Protein AF-A0A847QQD9-F1 (afdb_monomer)

Sequence (97 aa):
DIFSELWARDGLALVVMMATAFLFSVCSTSDAFIARSFWDRFSTGSIMGFLIFGPMMDIKNLLMLFSSFRKTFVIKLVLVITIVSFVLLYFLTFLLM

Structure (mmCIF, N/CA/C/O backbone):
data_AF-A0A847QQD9-F1
#
_entry.id   AF-A0A847QQD9-F1
#
loop_
_atom_site.group_PDB
_atom_site.id
_atom_site.type_symbol
_atom_site.label_atom_id
_atom_site.label_alt_id
_atom_site.label_comp_id
_atom_site.label_asym_id
_atom_site.label_entity_id
_atom_site.label_seq_id
_atom_site.pdbx_PDB_ins_code
_atom_site.Cartn_x
_atom_site.Cartn_y
_atom_site.Cartn_z
_atom_site.occupancy
_atom_site.B_iso_or_equiv
_atom_site.auth_seq_id
_atom_site.auth_comp_id
_atom_site.auth_asym_id
_atom_site.auth_atom_id
_atom_site.pdbx_PDB_model_num
ATOM 1 N N . ASP A 1 1 ? 0.302 -16.457 -19.943 1.00 49.56 1 ASP A N 1
ATOM 2 C CA . ASP A 1 1 ? 1.726 -16.556 -19.559 1.00 49.56 1 ASP A CA 1
ATOM 3 C C . ASP A 1 1 ? 2.403 -15.207 -19.314 1.00 49.56 1 ASP A C 1
ATOM 5 O O . ASP A 1 1 ? 3.076 -15.079 -18.308 1.00 49.56 1 ASP A O 1
ATOM 9 N N . ILE A 1 2 ? 2.135 -14.153 -20.096 1.00 56.44 2 ILE A N 1
ATOM 10 C CA . ILE A 1 2 ? 2.624 -12.782 -19.798 1.00 56.44 2 ILE A CA 1
ATOM 11 C C . ILE A 1 2 ? 1.869 -12.109 -18.634 1.00 56.44 2 ILE A C 1
ATOM 13 O O . ILE A 1 2 ? 2.474 -11.481 -17.771 1.00 56.44 2 ILE A O 1
ATOM 17 N N . PHE A 1 3 ? 0.545 -12.288 -18.560 1.00 56.91 3 PHE A N 1
ATOM 18 C CA . PHE A 1 3 ? -0.296 -11.682 -17.515 1.00 56.91 3 PHE A CA 1
ATOM 19 C C . PHE A 1 3 ? 0.013 -12.230 -16.108 1.00 56.91 3 PHE A C 1
ATOM 21 O O . PHE A 1 3 ? -0.037 -11.497 -15.127 1.00 56.91 3 PHE A O 1
ATOM 28 N N . SER A 1 4 ? 0.386 -13.511 -16.010 1.00 58.62 4 SER A N 1
ATOM 29 C CA . SER A 1 4 ? 0.814 -14.157 -14.763 1.00 58.62 4 SER A CA 1
ATOM 30 C C . SER A 1 4 ? 2.215 -13.728 -14.321 1.00 58.62 4 SER A C 1
ATOM 32 O O . SER A 1 4 ? 2.461 -13.653 -13.121 1.00 58.62 4 SER A O 1
ATOM 34 N N . GLU A 1 5 ? 3.121 -13.408 -15.251 1.00 56.97 5 GLU A N 1
ATOM 35 C CA . GLU A 1 5 ? 4.467 -12.921 -14.915 1.00 56.97 5 GLU A CA 1
ATOM 36 C C . GLU A 1 5 ? 4.492 -11.432 -14.541 1.00 56.97 5 GLU A C 1
ATOM 38 O O . GLU A 1 5 ? 5.171 -11.069 -13.580 1.00 56.97 5 GLU A O 1
ATOM 43 N N . LEU A 1 6 ? 3.700 -10.587 -15.219 1.00 55.75 6 LEU A N 1
ATOM 44 C CA . LEU A 1 6 ? 3.462 -9.191 -14.811 1.00 55.75 6 LEU A CA 1
ATOM 45 C C . LEU A 1 6 ? 2.803 -9.133 -13.427 1.00 55.75 6 LEU A C 1
ATOM 47 O O . LEU A 1 6 ? 3.249 -8.392 -12.554 1.00 55.75 6 LEU A O 1
ATOM 51 N N . TRP A 1 7 ? 1.807 -9.991 -13.176 1.00 52.41 7 TRP A N 1
ATOM 52 C CA . TRP A 1 7 ? 1.214 -10.136 -11.845 1.00 52.41 7 TRP A CA 1
ATOM 53 C C . TRP A 1 7 ? 2.234 -10.601 -10.798 1.00 52.41 7 TRP A C 1
ATOM 55 O O . TRP A 1 7 ? 2.268 -10.077 -9.686 1.00 52.41 7 TRP A O 1
ATOM 65 N N . ALA A 1 8 ? 3.090 -11.569 -11.135 1.00 57.25 8 ALA A N 1
ATOM 66 C CA . ALA A 1 8 ? 4.095 -12.066 -10.206 1.00 57.25 8 ALA A CA 1
ATOM 67 C C . ALA A 1 8 ? 5.190 -11.032 -9.910 1.00 57.25 8 ALA A C 1
ATOM 69 O O . ALA A 1 8 ? 5.668 -11.001 -8.785 1.00 57.25 8 ALA A O 1
ATOM 70 N N . ARG A 1 9 ? 5.597 -10.169 -10.849 1.00 61.44 9 ARG A N 1
ATOM 71 C CA . ARG A 1 9 ? 6.636 -9.158 -10.570 1.00 61.44 9 ARG A CA 1
ATOM 72 C C . ARG A 1 9 ? 6.082 -7.870 -9.965 1.00 61.44 9 ARG A C 1
ATOM 74 O O . ARG A 1 9 ? 6.550 -7.471 -8.900 1.00 61.44 9 ARG A O 1
ATOM 81 N N . ASP A 1 10 ? 5.074 -7.260 -10.578 1.00 67.56 10 ASP A N 1
ATOM 82 C CA . ASP A 1 10 ? 4.521 -5.977 -10.119 1.00 67.56 10 ASP A CA 1
ATOM 83 C C . ASP A 1 10 ? 3.467 -6.150 -9.018 1.00 67.56 10 ASP A C 1
ATOM 85 O O . ASP A 1 10 ? 3.384 -5.342 -8.090 1.00 67.56 10 ASP A O 1
ATOM 89 N N . GLY A 1 11 ? 2.694 -7.238 -9.066 1.00 68.12 11 GLY A N 1
ATOM 90 C CA . GLY A 1 11 ? 1.699 -7.559 -8.043 1.00 68.12 11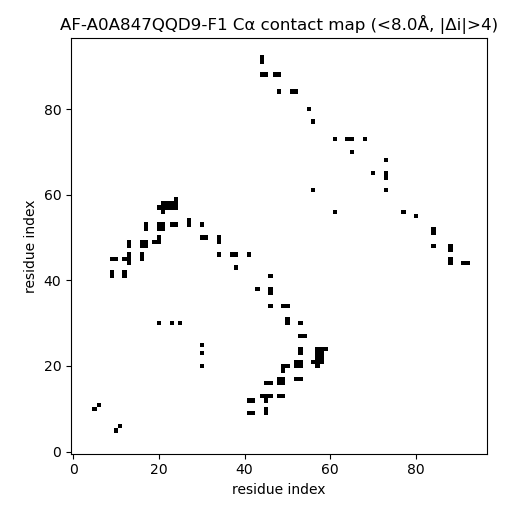 GLY A CA 1
ATOM 91 C C . GLY A 1 11 ? 2.333 -7.989 -6.719 1.00 68.12 11 GLY A C 1
ATOM 92 O O . GLY A 1 11 ? 1.926 -7.491 -5.669 1.00 68.12 11 GLY A O 1
ATOM 93 N N . LEU A 1 12 ? 3.373 -8.841 -6.738 1.00 71.81 12 LEU A N 1
ATOM 94 C CA . LEU A 1 12 ? 4.124 -9.156 -5.509 1.00 71.81 12 LEU A CA 1
ATOM 95 C C . LEU A 1 12 ? 4.801 -7.907 -4.940 1.00 71.81 12 LEU A C 1
ATOM 97 O O . LEU A 1 12 ? 4.750 -7.703 -3.731 1.00 71.81 12 LEU A O 1
ATOM 101 N N . ALA A 1 13 ? 5.384 -7.053 -5.785 1.00 71.94 13 ALA A N 1
ATOM 102 C CA . ALA A 1 13 ? 5.968 -5.787 -5.351 1.00 71.94 13 ALA A CA 1
ATOM 103 C C . ALA A 1 13 ? 4.941 -4.865 -4.675 1.00 71.94 13 ALA A C 1
ATOM 105 O O . ALA A 1 13 ? 5.213 -4.334 -3.600 1.00 71.94 13 ALA A O 1
ATOM 106 N N . LEU A 1 14 ? 3.747 -4.719 -5.260 1.00 72.88 14 LEU A N 1
ATOM 107 C CA . LEU A 1 14 ? 2.637 -3.959 -4.677 1.00 72.88 14 LEU A CA 1
ATOM 108 C C . LEU A 1 14 ? 2.231 -4.501 -3.308 1.00 72.88 14 LEU A C 1
ATOM 110 O O . LEU A 1 14 ? 2.135 -3.736 -2.353 1.00 72.88 14 LEU A O 1
ATOM 114 N N . VAL A 1 15 ? 2.026 -5.813 -3.197 1.00 72.19 15 VAL A N 1
ATOM 115 C CA . VAL A 1 15 ? 1.593 -6.444 -1.942 1.00 72.19 15 VAL A CA 1
ATOM 116 C C . VAL A 1 15 ? 2.671 -6.331 -0.867 1.00 72.19 15 VAL A C 1
ATOM 118 O O . VAL A 1 15 ? 2.358 -5.997 0.275 1.00 72.19 15 VAL A O 1
ATOM 121 N N . VAL A 1 16 ? 3.938 -6.560 -1.222 1.00 76.81 16 VAL A N 1
ATOM 122 C CA . VAL A 1 16 ? 5.069 -6.413 -0.295 1.00 76.81 16 VAL A CA 1
ATOM 123 C C . VAL A 1 16 ? 5.179 -4.970 0.187 1.00 76.81 16 VAL A C 1
ATOM 125 O O . VAL A 1 16 ? 5.348 -4.752 1.382 1.00 76.81 16 VAL A O 1
ATOM 128 N N . MET A 1 17 ? 5.020 -3.995 -0.709 1.00 73.69 17 MET A N 1
ATOM 129 C CA . MET A 1 17 ? 5.073 -2.576 -0.364 1.00 73.69 17 MET A CA 1
ATOM 130 C C . MET A 1 17 ? 3.857 -2.125 0.464 1.00 73.69 17 MET A C 1
ATOM 132 O O . MET A 1 17 ? 4.005 -1.404 1.443 1.00 73.69 17 MET A O 1
ATOM 136 N N . MET A 1 18 ? 2.647 -2.596 0.169 1.00 71.88 18 MET A N 1
ATOM 137 C CA . MET A 1 18 ? 1.481 -2.324 1.021 1.00 71.88 18 MET A CA 1
ATOM 138 C C . MET A 1 18 ? 1.635 -2.953 2.413 1.00 71.88 18 MET A C 1
ATOM 140 O O . MET A 1 18 ? 1.249 -2.342 3.408 1.00 71.88 18 MET A O 1
ATOM 144 N N . ALA A 1 19 ? 2.235 -4.145 2.507 1.00 71.94 19 ALA A N 1
ATOM 145 C CA . ALA A 1 19 ? 2.510 -4.801 3.781 1.00 71.94 19 ALA A CA 1
ATOM 146 C C . ALA A 1 19 ? 3.591 -4.069 4.591 1.00 71.94 19 ALA A C 1
ATOM 148 O O . ALA A 1 19 ? 3.423 -3.885 5.797 1.00 71.94 19 ALA A O 1
ATOM 149 N N . THR A 1 20 ? 4.679 -3.618 3.957 1.00 69.94 20 THR A N 1
ATOM 150 C CA . THR A 1 20 ? 5.709 -2.823 4.643 1.00 69.94 20 THR A CA 1
ATOM 151 C C . THR A 1 20 ? 5.177 -1.462 5.075 1.00 69.94 20 THR A C 1
ATOM 153 O O . THR A 1 20 ? 5.485 -1.052 6.191 1.00 69.94 20 THR A O 1
ATOM 156 N N . ALA A 1 21 ? 4.330 -0.810 4.271 1.00 70.75 21 ALA A N 1
ATOM 157 C CA . ALA A 1 21 ? 3.641 0.422 4.662 1.00 70.75 21 ALA A CA 1
ATOM 158 C C . ALA A 1 21 ? 2.776 0.203 5.911 1.00 70.75 21 ALA A C 1
ATOM 160 O O . ALA A 1 21 ? 2.834 0.977 6.854 1.00 70.75 21 ALA A O 1
ATOM 161 N N . PHE A 1 22 ? 2.042 -0.910 5.962 1.00 68.44 22 PHE A N 1
ATOM 162 C CA . PHE A 1 22 ? 1.166 -1.235 7.088 1.00 68.44 22 PHE A CA 1
ATOM 163 C C . PHE A 1 22 ? 1.923 -1.511 8.405 1.00 68.44 22 PHE A C 1
ATOM 165 O O . PHE A 1 22 ? 1.394 -1.285 9.495 1.00 68.44 22 PHE A O 1
ATOM 172 N N . LEU A 1 23 ? 3.155 -2.028 8.320 1.00 67.75 23 LEU A N 1
ATOM 173 C CA . LEU A 1 23 ? 4.022 -2.312 9.473 1.00 67.75 23 LEU A CA 1
ATOM 174 C C . LEU A 1 23 ? 4.683 -1.051 10.043 1.00 67.75 23 LEU A C 1
ATOM 176 O O . LEU A 1 23 ? 4.917 -0.966 11.253 1.00 67.75 23 LEU A O 1
ATOM 180 N N . PHE A 1 24 ? 4.990 -0.083 9.185 1.00 64.88 24 PHE A N 1
ATOM 181 C CA . PHE A 1 24 ? 5.705 1.131 9.543 1.00 64.88 24 PHE A CA 1
ATOM 182 C C . PHE A 1 24 ? 4.728 2.287 9.771 1.00 64.88 24 PHE A C 1
ATOM 184 O O . PHE A 1 24 ? 4.568 3.150 8.927 1.00 64.88 24 PHE A O 1
ATOM 191 N N . SER A 1 25 ? 4.144 2.351 10.974 1.00 61.75 25 SER A N 1
ATOM 192 C CA . SER A 1 25 ? 3.405 3.542 11.426 1.00 61.75 25 SER A CA 1
ATOM 193 C C . SER A 1 25 ? 4.361 4.643 11.857 1.00 61.75 25 SER A C 1
ATOM 195 O O . SER A 1 25 ? 4.580 4.896 13.057 1.00 61.75 25 SER A O 1
ATOM 197 N N . VAL A 1 26 ? 4.997 5.233 10.852 1.00 66.94 26 VAL A N 1
ATOM 198 C CA . VAL A 1 26 ? 5.912 6.355 10.994 1.00 66.94 26 VAL A CA 1
ATOM 199 C C . VAL A 1 26 ? 5.205 7.626 10.526 1.00 66.94 26 VAL A C 1
ATOM 201 O O . VAL A 1 26 ? 4.117 7.620 9.963 1.00 66.94 26 VAL A O 1
ATOM 204 N N . CYS A 1 27 ? 5.782 8.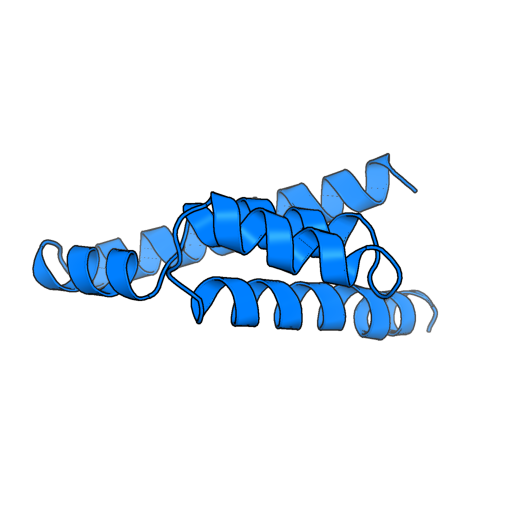773 10.844 1.00 67.50 27 CYS A N 1
ATOM 205 C CA . CYS A 1 27 ? 5.311 10.054 10.350 1.00 67.50 27 CYS A CA 1
ATOM 206 C C . CYS A 1 27 ? 5.461 10.056 8.820 1.00 67.50 27 CYS A C 1
ATOM 208 O O . CYS A 1 27 ? 6.514 9.653 8.336 1.00 67.50 27 CYS A O 1
ATOM 210 N N . SER A 1 28 ? 4.480 10.560 8.069 1.00 68.19 28 SER A N 1
ATOM 211 C CA . SER A 1 28 ? 4.454 10.608 6.589 1.00 68.19 28 SER A CA 1
ATOM 212 C C . SER A 1 28 ? 5.764 11.035 5.894 1.00 68.19 28 SER A C 1
ATOM 214 O O . SER A 1 28 ? 6.017 10.676 4.745 1.00 68.19 28 SER A O 1
ATOM 216 N N . THR A 1 29 ? 6.625 11.791 6.581 1.00 73.25 29 THR A N 1
ATOM 217 C CA . THR A 1 29 ? 7.977 12.147 6.133 1.00 73.25 29 THR A CA 1
ATOM 218 C C . THR A 1 29 ? 8.913 10.942 6.019 1.00 73.25 29 THR A C 1
ATOM 220 O O . THR A 1 29 ? 9.680 10.851 5.063 1.00 73.25 29 THR A O 1
ATOM 223 N N . SER A 1 30 ? 8.862 10.005 6.959 1.00 76.19 30 SER A N 1
ATOM 224 C CA . SER A 1 30 ? 9.673 8.789 6.959 1.00 76.19 30 SER A CA 1
ATOM 225 C C . SER A 1 30 ? 9.213 7.790 5.900 1.00 76.19 30 SER A C 1
ATOM 227 O O . SER A 1 30 ? 10.062 7.191 5.242 1.00 76.19 30 SER A O 1
ATOM 229 N N . ASP A 1 31 ? 7.908 7.686 5.651 1.00 75.75 31 ASP A N 1
ATOM 230 C CA . ASP A 1 31 ? 7.367 6.857 4.567 1.00 75.75 31 ASP A CA 1
ATOM 231 C C . ASP A 1 31 ? 7.824 7.370 3.197 1.00 75.75 31 ASP A C 1
ATOM 233 O O . ASP A 1 31 ? 8.243 6.591 2.340 1.00 75.75 31 ASP A O 1
ATOM 237 N N . ALA A 1 32 ? 7.856 8.693 3.008 1.00 77.69 32 ALA A N 1
ATOM 238 C CA . ALA A 1 32 ? 8.397 9.306 1.796 1.00 77.69 32 ALA A CA 1
ATOM 239 C C . ALA A 1 32 ? 9.903 9.027 1.602 1.00 77.69 32 ALA A C 1
ATOM 241 O O . ALA A 1 32 ? 10.354 8.839 0.469 1.00 77.69 32 ALA A O 1
ATOM 242 N N . PHE A 1 33 ? 10.684 8.955 2.687 1.00 79.06 33 PHE A N 1
ATOM 243 C CA . PHE A 1 33 ? 12.098 8.561 2.632 1.00 79.06 33 PHE A CA 1
ATOM 244 C C . PHE A 1 33 ? 12.269 7.095 2.220 1.00 79.06 33 PHE A C 1
ATOM 246 O O . PHE A 1 33 ? 13.080 6.803 1.339 1.00 79.06 33 PHE A O 1
ATOM 253 N N . ILE A 1 34 ? 11.479 6.193 2.806 1.00 77.69 34 ILE A N 1
ATOM 254 C CA . ILE A 1 34 ? 11.494 4.760 2.487 1.00 77.69 34 ILE A CA 1
ATOM 255 C C . ILE A 1 34 ? 11.087 4.543 1.021 1.00 77.69 34 ILE A C 1
ATOM 257 O O . ILE A 1 34 ? 11.800 3.872 0.274 1.00 77.69 34 ILE A O 1
ATOM 261 N N . ALA A 1 35 ? 10.007 5.185 0.571 1.00 77.88 35 ALA A N 1
ATOM 262 C CA . ALA A 1 35 ? 9.542 5.138 -0.815 1.00 77.88 35 ALA A CA 1
ATOM 263 C C . ALA A 1 35 ? 10.618 5.601 -1.813 1.00 77.88 35 ALA A C 1
ATOM 265 O O . ALA A 1 35 ? 10.816 4.976 -2.856 1.00 77.88 35 ALA A O 1
ATOM 266 N N . ARG A 1 36 ? 11.367 6.660 -1.477 1.00 78.50 36 ARG A N 1
ATOM 267 C CA . ARG A 1 36 ? 12.460 7.169 -2.315 1.00 78.50 36 ARG A CA 1
ATOM 268 C C . ARG A 1 36 ? 13.635 6.197 -2.413 1.00 78.50 36 ARG A C 1
ATOM 270 O O . ARG A 1 36 ? 14.225 6.081 -3.483 1.00 78.50 36 ARG A O 1
ATOM 277 N N . SER 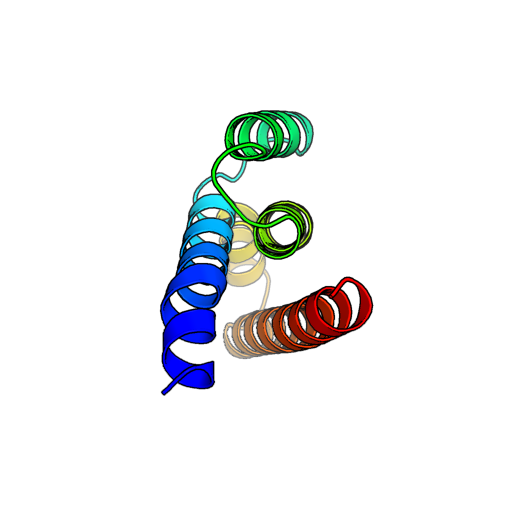A 1 37 ? 13.963 5.478 -1.340 1.00 80.06 37 SER A N 1
ATOM 278 C CA . SER A 1 37 ? 14.996 4.430 -1.369 1.00 80.06 37 SER A CA 1
ATOM 279 C C . SER A 1 37 ? 14.626 3.246 -2.271 1.00 80.06 37 SER A C 1
ATOM 281 O O . SER A 1 37 ? 15.514 2.533 -2.736 1.00 80.06 37 SER A O 1
ATOM 283 N N . PHE A 1 38 ? 13.335 3.053 -2.545 1.00 74.62 38 PHE A N 1
ATOM 284 C CA . PHE A 1 38 ? 12.807 1.973 -3.378 1.00 74.62 38 PHE A CA 1
ATOM 285 C C . PHE A 1 38 ? 12.554 2.362 -4.845 1.00 74.62 38 PHE A C 1
ATOM 287 O O . PHE A 1 38 ? 12.205 1.488 -5.639 1.00 74.62 38 PHE A O 1
ATOM 294 N N . TRP A 1 39 ? 12.810 3.623 -5.225 1.00 72.94 39 TRP A N 1
ATOM 295 C CA . TRP A 1 39 ? 12.579 4.170 -6.573 1.00 72.94 39 TRP A CA 1
ATOM 296 C C . TRP A 1 39 ? 13.2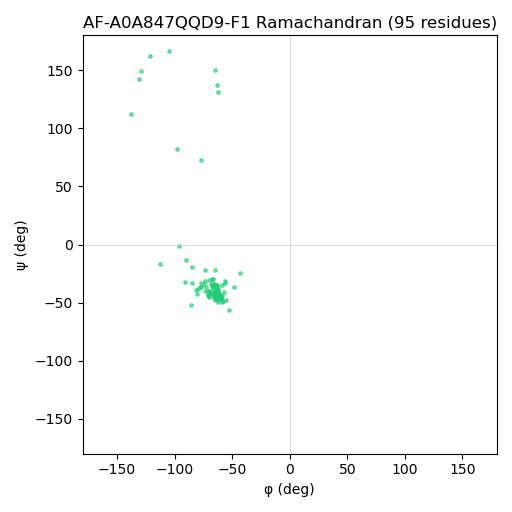84 3.418 -7.705 1.00 72.94 39 TRP A C 1
ATOM 298 O O . TRP A 1 39 ? 12.745 3.311 -8.799 1.00 72.94 39 TRP A O 1
ATOM 308 N N . ASP A 1 40 ? 14.468 2.873 -7.438 1.00 70.12 40 ASP A N 1
ATOM 309 C CA . ASP A 1 40 ? 15.299 2.216 -8.456 1.00 70.12 40 ASP A CA 1
ATOM 310 C C . ASP A 1 40 ? 15.013 0.707 -8.597 1.00 70.12 40 ASP A C 1
ATOM 312 O O . ASP A 1 40 ? 15.452 0.067 -9.547 1.00 70.12 40 ASP A O 1
ATOM 316 N N . ARG A 1 41 ? 14.281 0.106 -7.643 1.00 67.38 41 ARG A N 1
ATOM 317 C CA . ARG A 1 41 ? 14.054 -1.354 -7.590 1.00 67.38 41 ARG A CA 1
ATOM 318 C C . ARG A 1 41 ? 12.618 -1.797 -7.850 1.00 67.38 41 ARG A C 1
ATOM 320 O O . ARG A 1 41 ? 12.406 -2.980 -8.106 1.00 67.38 41 ARG A O 1
ATOM 327 N N . PHE A 1 42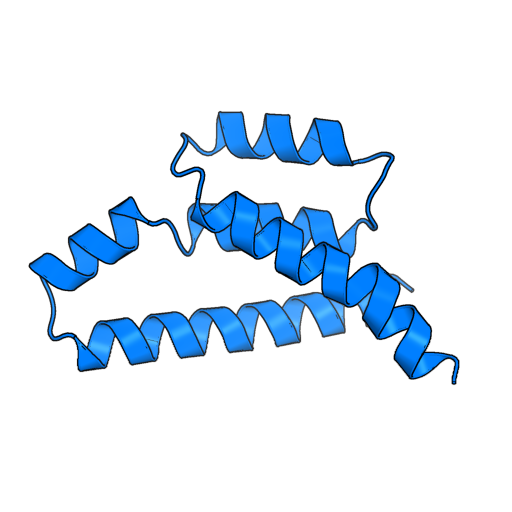 ? 11.650 -0.893 -7.760 1.00 70.31 42 PHE A N 1
ATOM 328 C CA . PHE A 1 42 ? 10.227 -1.209 -7.871 1.00 70.31 42 PHE A CA 1
ATOM 329 C C . PHE A 1 42 ? 9.542 -0.292 -8.883 1.00 70.31 42 PHE A C 1
ATOM 331 O O . PHE A 1 42 ? 9.947 0.856 -9.056 1.00 70.31 42 PHE A O 1
ATOM 338 N N . SER A 1 43 ? 8.500 -0.790 -9.557 1.00 73.06 43 SER A N 1
ATOM 339 C CA . SER A 1 43 ? 7.758 0.023 -10.520 1.00 73.06 43 SER A CA 1
ATOM 340 C C . SER A 1 43 ? 7.044 1.179 -9.818 1.00 73.06 43 SER A C 1
ATOM 342 O O . SER A 1 43 ? 6.651 1.096 -8.648 1.00 73.06 43 SER A O 1
ATOM 344 N N . THR A 1 44 ? 6.873 2.289 -10.537 1.00 74.44 44 THR A N 1
ATOM 345 C CA . THR A 1 44 ? 6.302 3.529 -9.990 1.00 74.44 44 THR A CA 1
ATOM 346 C C . THR A 1 44 ? 4.912 3.294 -9.385 1.00 74.44 44 THR A C 1
ATOM 348 O O . THR A 1 44 ? 4.572 3.906 -8.375 1.00 74.44 44 THR A O 1
ATOM 351 N N . GLY A 1 45 ? 4.144 2.341 -9.929 1.00 73.19 45 GLY A N 1
ATOM 352 C CA . GLY A 1 45 ? 2.849 1.917 -9.386 1.00 73.19 45 GLY A CA 1
ATOM 353 C C . GLY A 1 45 ? 2.934 1.306 -7.981 1.00 73.19 45 GLY A C 1
ATOM 354 O O . GLY A 1 45 ? 2.145 1.675 -7.112 1.00 73.19 45 GLY A O 1
ATOM 355 N N . SER A 1 46 ? 3.915 0.438 -7.701 1.00 72.81 46 SER A N 1
ATOM 356 C CA . SER A 1 46 ? 4.086 -0.164 -6.366 1.00 72.81 46 SER A CA 1
ATOM 357 C C . SER A 1 46 ? 4.495 0.856 -5.302 1.00 72.81 46 SER A C 1
ATOM 359 O O . SER A 1 46 ? 4.042 0.777 -4.159 1.00 72.81 46 SER A O 1
ATOM 361 N N . ILE A 1 47 ? 5.308 1.844 -5.677 1.00 77.50 47 ILE A N 1
ATOM 362 C CA . ILE A 1 47 ? 5.753 2.918 -4.776 1.00 77.50 47 ILE A CA 1
ATOM 363 C C . ILE A 1 47 ? 4.602 3.877 -4.463 1.00 77.50 47 ILE A C 1
ATOM 365 O O . ILE A 1 47 ? 4.421 4.279 -3.314 1.00 77.50 47 ILE A O 1
ATOM 369 N N . MET A 1 48 ? 3.778 4.201 -5.462 1.00 75.06 48 MET A N 1
ATOM 370 C CA . MET A 1 48 ? 2.547 4.965 -5.243 1.00 75.06 48 MET A CA 1
ATOM 371 C C . MET A 1 48 ? 1.575 4.204 -4.334 1.00 75.06 48 MET A C 1
ATOM 373 O O . MET A 1 48 ? 0.942 4.810 -3.473 1.00 75.06 48 MET A O 1
ATOM 377 N N . GLY A 1 49 ? 1.516 2.874 -4.456 1.00 74.12 49 GLY A N 1
ATOM 378 C CA . GLY A 1 49 ? 0.755 2.022 -3.545 1.00 74.12 49 GLY A CA 1
ATOM 379 C C . GLY A 1 49 ? 1.210 2.140 -2.092 1.00 74.12 49 GLY A C 1
ATOM 380 O O . GLY A 1 49 ? 0.373 2.338 -1.218 1.00 74.12 49 GLY A O 1
ATOM 381 N N . PHE A 1 50 ? 2.520 2.118 -1.836 1.00 76.25 50 PHE A N 1
ATOM 382 C CA . PHE A 1 50 ? 3.092 2.363 -0.504 1.00 76.25 50 PHE A CA 1
ATOM 383 C C . PHE A 1 50 ? 2.690 3.735 0.057 1.00 76.25 50 PHE A C 1
ATOM 385 O O . PHE A 1 50 ? 2.211 3.832 1.185 1.00 76.25 50 PHE A O 1
ATOM 392 N N . LEU A 1 51 ? 2.836 4.791 -0.750 1.00 75.00 51 LEU A N 1
ATOM 393 C CA . LEU A 1 51 ? 2.582 6.178 -0.340 1.00 75.00 51 LEU A CA 1
ATOM 394 C C . LEU A 1 51 ? 1.101 6.497 -0.109 1.00 75.00 51 LEU A C 1
ATOM 396 O O . LEU A 1 51 ? 0.789 7.355 0.712 1.00 75.00 51 LEU A O 1
ATOM 400 N N . ILE A 1 52 ? 0.190 5.842 -0.831 1.00 76.94 52 ILE A N 1
ATOM 401 C CA . ILE A 1 52 ? -1.258 6.000 -0.634 1.00 76.94 52 ILE A CA 1
ATOM 402 C C . ILE A 1 52 ? -1.722 5.156 0.554 1.00 76.94 52 ILE A C 1
ATOM 404 O O . ILE A 1 52 ? -2.531 5.613 1.361 1.00 76.94 52 ILE A O 1
ATOM 408 N N . PHE A 1 53 ? -1.220 3.924 0.663 1.00 75.19 53 PHE A N 1
ATOM 409 C CA . PHE A 1 53 ? -1.706 2.971 1.653 1.00 75.19 53 PHE A CA 1
ATOM 410 C C . PHE A 1 53 ? -1.160 3.231 3.058 1.00 75.19 53 PHE A C 1
ATOM 412 O O . PHE A 1 53 ? -1.930 3.105 4.003 1.00 75.19 53 PHE A O 1
ATOM 419 N N . GLY A 1 54 ? 0.099 3.665 3.199 1.00 71.94 54 GLY A N 1
ATOM 420 C CA . GLY A 1 54 ? 0.715 4.006 4.492 1.00 71.94 54 GLY A CA 1
ATOM 421 C C . GLY A 1 54 ? -0.096 4.999 5.340 1.00 71.94 54 GLY A C 1
ATOM 422 O O . GLY A 1 54 ? -0.510 4.651 6.442 1.00 71.94 54 GLY A O 1
ATOM 423 N N . PRO A 1 55 ? -0.444 6.201 4.836 1.00 65.81 55 PRO A N 1
ATOM 424 C CA . PRO A 1 55 ? -1.251 7.160 5.595 1.00 65.81 55 PRO A CA 1
ATOM 425 C C . PRO A 1 55 ? -2.735 6.770 5.711 1.00 65.81 55 PRO A C 1
ATOM 427 O O . PRO A 1 55 ? -3.424 7.263 6.606 1.00 65.81 55 PRO A O 1
ATOM 430 N N . MET A 1 56 ? -3.261 5.919 4.818 1.00 71.44 56 MET A N 1
ATOM 431 C CA . MET A 1 56 ? -4.659 5.465 4.875 1.00 71.44 56 MET A CA 1
ATOM 432 C C . MET A 1 56 ? -4.876 4.325 5.875 1.00 71.44 56 MET A C 1
ATOM 434 O O . MET A 1 56 ? -5.905 4.293 6.556 1.00 71.44 56 MET A O 1
ATOM 438 N N . MET A 1 57 ? -3.939 3.381 5.967 1.00 69.62 57 MET A N 1
ATOM 439 C CA . MET A 1 57 ? -4.032 2.218 6.839 1.00 69.62 57 MET A CA 1
ATOM 440 C C . MET A 1 57 ? -2.712 1.935 7.531 1.00 69.62 57 MET A C 1
ATOM 442 O O . MET A 1 57 ? -1.757 1.451 6.938 1.00 69.62 57 MET A O 1
ATOM 446 N N . ASP A 1 58 ? -2.752 2.148 8.837 1.00 76.31 58 ASP A N 1
ATOM 447 C CA . 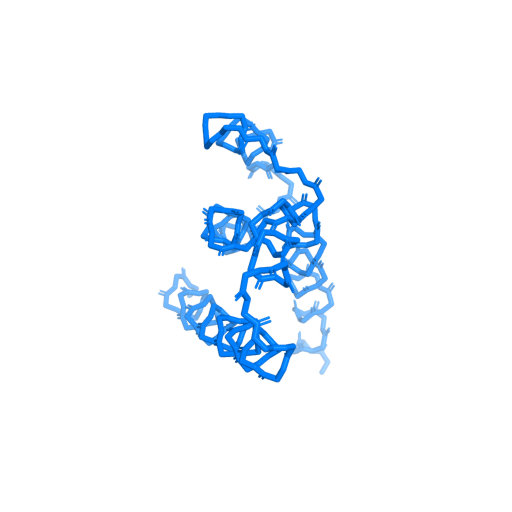ASP A 1 58 ? -1.602 2.059 9.711 1.00 76.31 58 ASP A CA 1
ATOM 448 C C . ASP A 1 58 ? -1.943 1.201 10.927 1.00 76.31 58 ASP A C 1
ATOM 450 O O . ASP A 1 58 ? -3.056 1.301 11.456 1.00 76.31 58 ASP A O 1
ATOM 454 N N . ILE A 1 59 ? -1.013 0.382 11.426 1.00 72.06 59 ILE A N 1
ATOM 455 C CA . ILE A 1 59 ? -1.313 -0.574 12.509 1.00 72.06 59 ILE A CA 1
ATOM 456 C C . ILE A 1 59 ? -1.836 0.120 13.780 1.00 72.06 59 ILE A C 1
ATOM 458 O O . ILE A 1 59 ? -2.735 -0.390 14.453 1.00 72.06 59 ILE A O 1
ATOM 462 N N . LYS A 1 60 ? -1.328 1.327 14.079 1.00 72.81 60 LYS A N 1
ATOM 463 C CA . LYS A 1 60 ? -1.799 2.162 15.195 1.00 72.81 60 LYS A CA 1
ATOM 464 C C . LYS A 1 60 ? -3.184 2.735 14.927 1.00 72.81 60 LYS A C 1
ATOM 466 O O . LYS A 1 60 ? -4.023 2.701 15.823 1.00 72.81 60 LYS A O 1
ATOM 471 N N . ASN A 1 61 ? -3.436 3.220 13.709 1.00 75.50 61 ASN A N 1
ATOM 472 C CA . ASN A 1 61 ? -4.748 3.728 13.312 1.00 75.50 61 ASN A CA 1
ATOM 473 C C . ASN A 1 61 ? -5.799 2.609 13.372 1.00 75.50 61 ASN A C 1
ATOM 475 O O . ASN A 1 61 ? -6.902 2.810 13.877 1.00 75.50 61 ASN A O 1
ATOM 479 N N . LEU A 1 62 ? -5.430 1.393 12.960 1.00 79.44 62 LEU A N 1
ATOM 480 C CA . LEU A 1 62 ? -6.308 0.233 13.014 1.00 79.44 62 LEU A CA 1
ATOM 481 C C . LEU A 1 62 ? -6.583 -0.224 14.452 1.00 79.44 62 LEU A C 1
ATOM 483 O O . LEU A 1 62 ? -7.731 -0.512 14.787 1.00 79.44 62 LEU A O 1
ATOM 487 N N . LEU A 1 63 ? -5.568 -0.234 15.323 1.00 79.75 63 LEU A N 1
ATOM 488 C CA . LEU A 1 63 ? -5.738 -0.498 16.758 1.00 79.75 63 LEU A CA 1
ATOM 489 C C . LEU A 1 63 ? -6.612 0.563 17.441 1.00 79.75 63 LEU A C 1
ATOM 491 O O . LEU A 1 63 ? -7.478 0.221 18.249 1.00 79.75 63 LEU A O 1
ATOM 495 N N . MET A 1 64 ? -6.437 1.837 17.087 1.00 79.69 64 MET A N 1
ATOM 496 C CA . MET A 1 64 ? -7.251 2.937 17.605 1.00 79.69 64 MET A CA 1
ATOM 497 C C . MET A 1 64 ? -8.711 2.814 17.146 1.00 79.69 64 MET A C 1
ATOM 499 O O . MET A 1 64 ? -9.629 2.940 17.962 1.00 79.69 64 MET A O 1
ATOM 503 N N . LEU A 1 65 ? -8.942 2.470 15.874 1.00 77.69 65 LEU A N 1
ATOM 504 C CA . LEU A 1 65 ? -10.278 2.180 15.352 1.00 77.69 65 LEU A CA 1
ATOM 505 C C . LEU A 1 65 ? -10.906 0.948 16.012 1.00 77.69 65 LEU A C 1
ATOM 507 O O . LEU A 1 65 ? -12.096 0.972 16.310 1.00 77.69 65 LEU A O 1
ATOM 511 N N . PHE A 1 66 ? -10.135 -0.111 16.268 1.00 80.62 66 PHE A N 1
ATOM 512 C CA . PHE A 1 66 ? -10.630 -1.309 16.952 1.00 80.62 66 PHE A CA 1
ATOM 513 C C . PHE A 1 66 ? -10.991 -1.068 18.420 1.00 80.62 66 PHE A C 1
ATOM 515 O O . PHE A 1 66 ? -11.875 -1.751 18.935 1.00 80.62 66 PHE A O 1
ATOM 522 N N . SER A 1 67 ? -10.322 -0.122 19.080 1.00 81.19 67 SER A N 1
ATOM 523 C CA . SER A 1 67 ? -10.623 0.274 20.459 1.00 81.19 67 SER A CA 1
ATOM 524 C C . SER A 1 67 ? -11.872 1.164 20.545 1.00 81.19 67 SER A C 1
ATOM 526 O O . SER A 1 67 ? -12.669 1.032 21.471 1.00 81.19 67 SER A O 1
ATOM 528 N N . SER A 1 68 ? -12.081 2.039 19.553 1.00 80.62 68 SER A N 1
ATOM 529 C CA . SER A 1 68 ? -13.180 3.018 19.545 1.00 80.62 68 SER A CA 1
ATOM 530 C C . SER A 1 68 ? -14.473 2.513 18.876 1.00 80.62 68 SER A C 1
ATOM 532 O O . SER A 1 68 ? -15.576 2.878 19.285 1.00 80.62 68 SER A O 1
ATOM 534 N N . PHE A 1 69 ? -14.376 1.645 17.860 1.00 79.69 69 PHE A N 1
ATOM 535 C CA . PHE A 1 69 ? -15.510 1.220 17.028 1.00 79.69 69 PHE A CA 1
ATOM 536 C C . PHE A 1 69 ? -15.760 -0.295 17.036 1.00 79.69 69 PHE A C 1
ATOM 538 O O . PHE A 1 69 ? -14.910 -1.118 17.367 1.00 79.69 69 PHE A O 1
ATOM 545 N N . ARG A 1 70 ? -16.968 -0.693 16.604 1.00 81.69 70 ARG A N 1
ATOM 546 C CA . ARG A 1 70 ? -17.339 -2.109 16.441 1.00 81.69 70 ARG A CA 1
ATOM 547 C C . ARG A 1 70 ? -16.451 -2.770 15.385 1.00 81.69 70 ARG A C 1
ATOM 549 O O . ARG A 1 70 ? -16.364 -2.282 14.259 1.00 81.69 70 ARG A O 1
ATOM 556 N N . LYS A 1 71 ? -15.895 -3.944 15.704 1.00 80.12 71 LYS A N 1
ATOM 557 C CA . LYS A 1 71 ? -14.987 -4.722 14.834 1.00 80.12 71 LYS A CA 1
ATOM 558 C C . LYS A 1 71 ? -15.504 -4.903 13.398 1.00 80.12 71 LYS A C 1
ATOM 560 O O . LYS A 1 71 ? -14.730 -4.826 12.452 1.00 80.12 71 LYS A O 1
ATOM 565 N N . THR A 1 72 ? -16.814 -5.078 13.217 1.00 82.19 72 THR A N 1
ATOM 566 C CA . THR A 1 72 ? -17.454 -5.219 11.896 1.00 82.19 72 THR A CA 1
ATOM 567 C C . THR A 1 72 ? -17.320 -3.967 11.023 1.00 82.19 72 THR A C 1
ATOM 569 O O . THR A 1 72 ? -17.190 -4.085 9.808 1.00 82.19 72 THR A O 1
ATOM 572 N N . PHE A 1 73 ? -17.346 -2.773 11.622 1.00 84.12 73 PHE A N 1
ATOM 573 C CA . PHE A 1 73 ? -17.147 -1.518 10.896 1.00 84.12 73 PHE A CA 1
ATOM 574 C C . PHE A 1 73 ? -15.694 -1.380 10.442 1.00 84.12 73 PHE A C 1
ATOM 576 O O . PHE A 1 73 ? -15.444 -1.091 9.276 1.00 84.12 73 PHE A O 1
ATOM 583 N N . VAL A 1 74 ? -14.749 -1.678 11.337 1.00 83.25 74 VAL A N 1
ATOM 584 C CA . VAL A 1 74 ? -13.310 -1.616 11.045 1.00 83.25 74 VAL A CA 1
ATOM 585 C C . VAL A 1 74 ? -12.944 -2.561 9.899 1.00 83.25 74 VAL A C 1
ATOM 587 O O . VAL A 1 74 ? -12.305 -2.137 8.944 1.00 83.25 74 VAL A O 1
ATOM 590 N N . ILE A 1 75 ? -13.430 -3.808 9.920 1.00 83.75 75 ILE A N 1
ATOM 591 C CA . ILE A 1 75 ? -13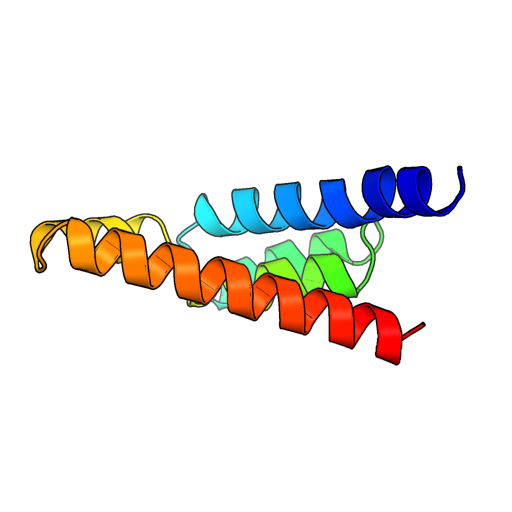.176 -4.774 8.836 1.00 83.75 75 ILE A CA 1
ATOM 592 C C . ILE A 1 75 ? -13.768 -4.296 7.503 1.00 83.75 75 ILE A C 1
ATOM 594 O O . ILE A 1 75 ? -13.104 -4.396 6.473 1.00 83.75 75 ILE A O 1
ATOM 598 N N . LYS A 1 76 ? -14.992 -3.746 7.500 1.00 85.94 76 LYS A N 1
ATOM 599 C CA . LYS A 1 76 ? -15.585 -3.176 6.278 1.00 85.94 76 LYS A CA 1
ATOM 600 C C . LYS A 1 76 ? -14.755 -2.015 5.736 1.00 85.94 76 LYS A C 1
ATOM 602 O O . LYS A 1 76 ? -14.553 -1.948 4.529 1.00 85.94 76 LYS A O 1
ATOM 607 N N . LEU A 1 77 ? -14.273 -1.132 6.608 1.00 83.81 77 LEU A N 1
ATOM 608 C CA . LEU A 1 77 ? -13.453 0.010 6.213 1.00 83.81 77 LEU A CA 1
ATOM 609 C C . LEU A 1 77 ? -12.139 -0.449 5.565 1.00 83.81 77 LEU A C 1
ATOM 611 O O . LEU A 1 77 ? -11.829 -0.025 4.457 1.00 83.81 77 LEU A O 1
ATOM 615 N N . VAL A 1 78 ? -11.422 -1.371 6.214 1.00 84.56 78 VAL A N 1
ATOM 616 C CA . VAL A 1 78 ? -10.179 -1.974 5.698 1.00 84.56 78 VAL A CA 1
ATOM 617 C C . VAL A 1 78 ? -10.400 -2.589 4.321 1.00 84.56 78 VAL A C 1
ATOM 619 O O . VAL A 1 78 ? -9.628 -2.352 3.393 1.00 84.56 78 VAL A O 1
ATOM 622 N N . LEU A 1 79 ? -11.472 -3.370 4.177 1.00 86.25 79 LEU A N 1
ATOM 623 C CA . LEU A 1 79 ? -11.797 -4.060 2.935 1.00 86.25 79 LEU A CA 1
ATOM 624 C C . LEU A 1 79 ? -12.121 -3.071 1.808 1.00 86.25 79 LEU A C 1
ATOM 626 O O . LEU A 1 79 ? -11.612 -3.228 0.703 1.00 86.25 79 LEU A O 1
ATOM 630 N N . VAL A 1 80 ? -12.898 -2.021 2.089 1.00 87.62 80 VAL A N 1
ATOM 631 C CA . VAL A 1 80 ? -13.200 -0.972 1.102 1.00 87.62 80 VAL A CA 1
ATOM 632 C C . VAL A 1 80 ? -11.935 -0.221 0.692 1.00 87.62 80 VAL A C 1
ATOM 634 O O . VAL A 1 80 ? -11.708 -0.065 -0.504 1.00 87.62 80 VAL A O 1
ATOM 637 N N . ILE A 1 81 ? -11.091 0.194 1.645 1.00 85.12 81 ILE A N 1
ATOM 638 C CA . ILE A 1 81 ? -9.836 0.900 1.340 1.00 85.12 81 ILE A CA 1
ATOM 639 C C . ILE A 1 81 ? -8.940 0.017 0.467 1.00 85.12 81 ILE A C 1
ATOM 641 O O . ILE A 1 81 ? -8.476 0.462 -0.575 1.00 85.12 81 ILE A O 1
ATOM 645 N N . THR A 1 82 ? -8.771 -1.256 0.830 1.00 83.00 82 THR A N 1
ATOM 646 C CA . THR A 1 82 ? -7.931 -2.197 0.073 1.00 83.00 82 THR A CA 1
ATOM 647 C C . THR A 1 82 ? -8.440 -2.393 -1.354 1.00 83.00 82 THR A C 1
ATOM 649 O O . THR A 1 82 ? -7.648 -2.342 -2.292 1.00 83.00 82 THR A O 1
ATOM 652 N N . ILE A 1 83 ? -9.755 -2.555 -1.543 1.00 86.56 83 ILE A N 1
ATOM 653 C CA . ILE A 1 83 ? -10.353 -2.698 -2.879 1.00 86.56 83 ILE A CA 1
ATOM 654 C C . ILE A 1 83 ? -10.175 -1.418 -3.700 1.00 86.56 83 ILE A C 1
ATOM 656 O O . ILE A 1 83 ? -9.752 -1.488 -4.852 1.00 86.56 83 ILE A O 1
ATOM 660 N N . VAL A 1 84 ? -10.478 -0.253 -3.125 1.00 86.94 84 VAL A N 1
ATOM 661 C CA . VAL A 1 84 ? -10.391 1.031 -3.835 1.00 86.94 84 VAL A CA 1
ATOM 662 C C . VAL A 1 84 ? -8.945 1.343 -4.214 1.00 86.94 84 VAL A C 1
ATOM 664 O O . VAL A 1 84 ? -8.689 1.699 -5.362 1.00 86.94 84 VAL A O 1
ATOM 667 N N . SER A 1 85 ? -7.994 1.152 -3.294 1.00 81.88 85 SER A N 1
ATOM 668 C CA . SER A 1 85 ? -6.566 1.320 -3.570 1.00 81.88 85 SER A CA 1
ATOM 669 C C . SER A 1 85 ? -6.093 0.364 -4.661 1.00 81.88 85 SER A C 1
ATOM 671 O O . SER A 1 85 ? -5.395 0.791 -5.573 1.00 81.88 85 SER A O 1
ATOM 673 N N . PHE A 1 86 ? -6.513 -0.903 -4.624 1.00 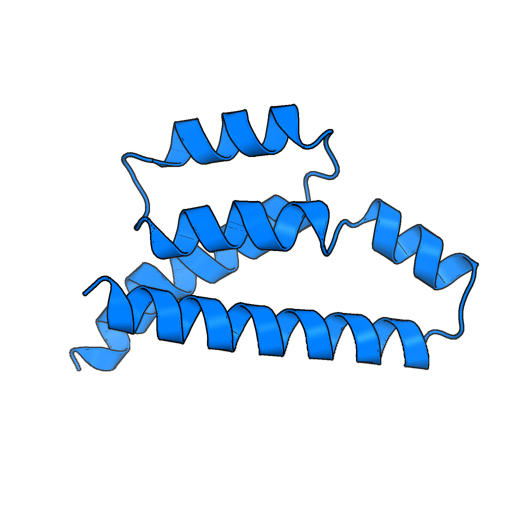80.31 86 PHE A N 1
ATOM 674 C CA . PHE A 1 86 ? -6.143 -1.882 -5.643 1.00 80.31 86 PHE A CA 1
ATOM 675 C C . PHE A 1 86 ? -6.675 -1.503 -7.035 1.00 80.31 86 PHE A C 1
ATOM 677 O O . PHE A 1 86 ? -5.916 -1.508 -8.003 1.00 80.31 86 PHE A O 1
ATOM 684 N N . VAL A 1 87 ? -7.951 -1.112 -7.139 1.00 85.62 87 VAL A N 1
ATOM 685 C CA . VAL A 1 87 ? -8.559 -0.682 -8.412 1.00 85.62 87 VAL A CA 1
ATOM 686 C C . VAL A 1 87 ? -7.891 0.586 -8.944 1.00 85.62 87 VAL A C 1
ATOM 688 O O . VAL A 1 87 ? -7.570 0.646 -10.129 1.00 85.62 87 VAL A O 1
ATOM 691 N N . LEU A 1 88 ? -7.646 1.580 -8.083 1.00 83.06 88 LEU A N 1
ATOM 692 C CA . LEU A 1 88 ? -6.976 2.825 -8.469 1.00 83.06 88 LEU A CA 1
ATOM 693 C C . LEU A 1 88 ? -5.552 2.582 -8.957 1.00 83.06 88 LEU A C 1
ATOM 695 O O . LEU A 1 88 ? -5.170 3.140 -9.978 1.00 83.06 88 LEU A O 1
ATOM 699 N N . LEU A 1 89 ? -4.775 1.757 -8.254 1.00 77.69 89 LEU A N 1
ATOM 700 C CA . LEU A 1 89 ? -3.394 1.459 -8.633 1.00 77.69 89 LEU A CA 1
ATOM 701 C C . LEU A 1 89 ? -3.339 0.643 -9.921 1.00 77.69 89 LEU A C 1
ATOM 703 O O . LEU A 1 89 ? -2.534 0.957 -10.788 1.00 77.69 89 LEU A O 1
ATOM 707 N N . TYR A 1 90 ? -4.231 -0.336 -10.093 1.00 77.00 90 TYR A N 1
ATOM 708 C CA . TYR A 1 90 ? -4.344 -1.077 -11.347 1.00 77.00 90 TYR A CA 1
ATOM 709 C C . TYR A 1 90 ? -4.693 -0.152 -12.521 1.00 77.00 90 TYR A C 1
ATOM 711 O O . TYR A 1 90 ? -4.040 -0.199 -13.562 1.00 77.00 90 TYR A O 1
ATOM 719 N N . PHE A 1 91 ? -5.679 0.732 -12.338 1.00 81.88 91 PHE A N 1
ATOM 720 C CA . PHE A 1 91 ? -6.059 1.718 -13.348 1.00 81.88 91 PHE A CA 1
ATOM 721 C C . PHE A 1 91 ? -4.926 2.709 -13.643 1.00 81.88 91 PHE A C 1
ATOM 723 O O . PHE A 1 91 ? -4.669 3.021 -14.800 1.00 81.88 91 PHE A O 1
ATOM 730 N N . LEU A 1 92 ? -4.220 3.178 -12.611 1.00 77.31 92 LEU A N 1
ATOM 731 C CA . LEU A 1 92 ? -3.089 4.093 -12.748 1.00 77.31 92 LEU A CA 1
ATOM 732 C C . LEU A 1 92 ? -1.923 3.431 -13.487 1.00 77.31 92 LEU A C 1
ATOM 734 O O . LEU A 1 92 ? -1.357 4.048 -14.381 1.00 77.31 92 LEU A O 1
ATOM 738 N N . THR A 1 93 ? -1.585 2.184 -13.159 1.00 72.06 93 THR A N 1
ATOM 739 C CA . THR A 1 93 ? -0.565 1.411 -13.877 1.00 72.06 93 THR A CA 1
ATOM 740 C C . THR A 1 93 ? -0.971 1.173 -15.331 1.00 72.06 93 THR A C 1
ATOM 742 O O . THR A 1 93 ? -0.123 1.296 -16.203 1.00 72.06 93 THR A O 1
ATOM 745 N N . PHE A 1 94 ? -2.250 0.906 -15.609 1.00 75.31 94 PHE A N 1
ATOM 746 C CA . PHE A 1 94 ? -2.766 0.783 -16.977 1.00 75.31 94 PHE A CA 1
ATOM 747 C C . PHE A 1 94 ? -2.733 2.104 -17.763 1.00 75.31 94 PHE A C 1
ATOM 749 O O . PHE A 1 94 ? -2.540 2.081 -18.967 1.00 75.31 94 PHE A O 1
ATOM 756 N N . LEU A 1 95 ? -2.940 3.249 -17.104 1.00 79.00 95 LEU A N 1
ATOM 757 C CA . LEU A 1 95 ? -2.863 4.576 -17.729 1.00 79.00 95 LEU A CA 1
ATOM 758 C C . LEU A 1 95 ? -1.411 5.011 -18.000 1.00 79.00 95 LEU A C 1
ATOM 760 O O . LEU A 1 95 ? -1.152 5.775 -18.926 1.00 79.00 95 LEU A O 1
ATOM 764 N N . LEU A 1 96 ? -0.488 4.609 -17.124 1.00 67.69 96 LEU A N 1
ATOM 765 C CA . LEU A 1 96 ? 0.921 5.009 -17.160 1.00 67.69 96 LEU A CA 1
ATOM 766 C C . LEU A 1 96 ? 1.755 4.117 -18.099 1.00 67.69 96 LEU A C 1
ATOM 768 O O . LEU A 1 96 ? 2.834 4.533 -18.519 1.00 67.69 96 LEU A O 1
ATOM 772 N N . MET A 1 97 ? 1.253 2.920 -18.418 1.00 59.00 97 MET A N 1
ATOM 773 C CA . MET A 1 97 ? 1.802 1.977 -19.399 1.00 59.00 97 MET A CA 1
ATOM 774 C C . MET A 1 97 ? 1.199 2.203 -20.787 1.00 59.00 97 MET A C 1
ATOM 776 O O . MET A 1 97 ? 1.963 2.067 -21.768 1.00 59.00 97 MET A O 1
#

pLDDT: mean 74.04, std 8.2, range [49.56, 87.62]

Radius of gyration: 14.27 Å; Cα contacts (8 Å, |Δi|>4): 74; chains: 1; bounding box: 33×29×40 Å

Mean predicted aligned error: 8.58 Å

Foldseek 3Di:
DVVVVCCVQQVVLLVVLLVVLQADLDDLVVLVVVLVVCPVPHDPLSSVSNSLNNVQHYPVVLVVCVVVHDPVVSVVSVVVSVVVSVVVSVVVVVVVD

Solvent-accessible surface area (backbone atoms only — not comparable to full-atom values): 5310 Å² total; per-residue (Å²): 114,67,70,60,49,52,41,56,55,52,45,47,45,28,53,53,30,39,50,53,21,30,71,54,71,59,60,73,70,56,52,54,52,54,43,59,75,40,59,90,81,47,59,71,51,25,44,50,42,21,67,56,38,27,84,74,44,24,55,63,59,51,51,52,44,54,74,75,42,62,64,71,58,52,53,51,51,52,5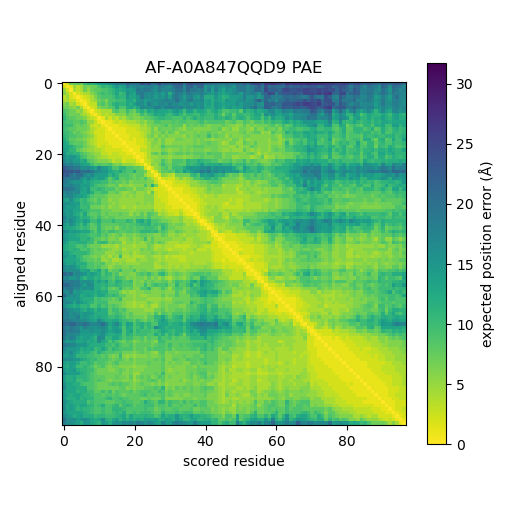2,50,52,52,50,53,52,50,53,49,42,54,51,48,44,63,72,76,103

Secondary structure (DSSP, 8-state):
-HHHHHIIIIIHHHHHHHHHHHH----HHHHHHHHHHTTTTS-HHHHHHHHHHHHHS-HHHHHHHHHHS-HHHHHHHHHHHHHHHHHHHHHHHHHH-